Protein AF-A0A257JCZ3-F1 (afdb_monomer_lite)

pLDDT: mean 74.07, std 18.77, range [33.03, 97.31]

Structure (mmCIF, N/CA/C/O backbone):
data_AF-A0A257JCZ3-F1
#
_entry.id   AF-A0A257JCZ3-F1
#
loop_
_atom_site.group_PDB
_atom_site.id
_atom_site.type_symbol
_atom_site.label_atom_id
_atom_site.label_alt_id
_atom_site.label_comp_id
_atom_site.label_asym_id
_atom_site.label_entity_id
_atom_site.label_seq_id
_atom_site.pdbx_PDB_ins_code
_atom_site.Cartn_x
_atom_site.Cartn_y
_atom_site.Cartn_z
_atom_site.occupancy
_atom_site.B_iso_or_equiv
_atom_site.auth_seq_id
_atom_site.auth_comp_id
_atom_site.auth_asym_id
_atom_site.auth_atom_id
_atom_site.pdbx_PDB_model_num
ATOM 1 N N . MET A 1 1 ? 25.140 8.269 -25.158 1.00 56.50 1 MET A N 1
ATOM 2 C CA . MET A 1 1 ? 25.001 8.873 -23.814 1.00 56.50 1 MET A CA 1
ATOM 3 C C . MET A 1 1 ? 24.153 7.947 -22.960 1.00 56.50 1 MET A C 1
ATOM 5 O O . MET A 1 1 ? 23.126 7.499 -23.453 1.00 56.50 1 MET A O 1
ATOM 9 N N . ALA A 1 2 ? 24.578 7.633 -21.734 1.00 73.81 2 ALA A N 1
ATOM 10 C CA . ALA A 1 2 ? 23.738 6.905 -20.783 1.00 73.81 2 ALA A CA 1
ATOM 11 C C . ALA A 1 2 ? 22.673 7.859 -20.219 1.00 73.81 2 ALA A C 1
ATOM 13 O O . ALA A 1 2 ? 22.991 8.997 -19.874 1.00 73.81 2 ALA A O 1
ATOM 14 N N . LYS A 1 3 ? 21.415 7.417 -20.165 1.00 78.94 3 LYS A N 1
ATOM 15 C CA . LYS A 1 3 ? 20.322 8.189 -19.566 1.00 78.94 3 LYS A CA 1
ATOM 16 C C . LYS A 1 3 ? 20.446 8.099 -18.043 1.00 78.94 3 LYS A C 1
ATOM 18 O O . LYS A 1 3 ? 20.534 6.994 -17.514 1.00 78.94 3 LYS A O 1
ATOM 23 N N . LYS A 1 4 ? 20.493 9.243 -17.360 1.00 86.00 4 LYS A N 1
ATOM 24 C CA . LYS A 1 4 ? 20.493 9.317 -15.894 1.00 86.00 4 LYS A CA 1
ATOM 25 C C . LYS A 1 4 ? 19.048 9.429 -15.405 1.00 86.00 4 LYS A C 1
ATOM 27 O O . LYS A 1 4 ? 18.262 10.146 -16.019 1.00 86.00 4 LYS A O 1
ATOM 32 N N . PHE A 1 5 ? 18.728 8.710 -14.336 1.00 85.75 5 PHE A N 1
ATOM 33 C CA . PHE A 1 5 ? 17.452 8.787 -13.629 1.00 85.75 5 PHE A CA 1
ATOM 34 C C . PHE A 1 5 ? 17.731 9.229 -12.197 1.00 85.75 5 PHE A C 1
ATOM 36 O O . PHE A 1 5 ? 18.701 8.760 -11.600 1.00 85.75 5 PHE A O 1
ATOM 43 N N . GLU A 1 6 ? 16.902 10.118 -11.666 1.00 84.25 6 GLU A N 1
ATOM 44 C CA . GLU A 1 6 ? 17.017 10.625 -10.295 1.00 84.25 6 GLU A CA 1
ATOM 45 C C . GLU A 1 6 ? 16.050 9.901 -9.344 1.00 84.25 6 GLU A C 1
ATOM 47 O O . GLU A 1 6 ? 16.267 9.887 -8.135 1.00 84.25 6 GLU A O 1
ATOM 52 N N . THR A 1 7 ? 14.998 9.251 -9.867 1.00 80.06 7 THR A N 1
ATOM 53 C CA . THR A 1 7 ? 13.999 8.548 -9.042 1.00 80.06 7 THR A CA 1
ATOM 54 C C . THR A 1 7 ? 13.627 7.165 -9.585 1.00 80.06 7 THR A C 1
ATOM 56 O O . THR A 1 7 ? 13.674 6.905 -10.789 1.00 80.06 7 THR A O 1
ATOM 59 N N . ALA A 1 8 ? 13.180 6.266 -8.697 1.00 76.19 8 ALA A N 1
ATOM 60 C CA . ALA A 1 8 ? 12.642 4.956 -9.088 1.00 76.19 8 ALA A CA 1
ATOM 61 C C . ALA A 1 8 ? 11.416 5.081 -10.015 1.00 76.19 8 ALA A C 1
ATOM 63 O O . ALA A 1 8 ? 11.205 4.260 -10.905 1.00 76.19 8 ALA A O 1
ATOM 64 N N . VAL A 1 9 ? 10.639 6.151 -9.849 1.00 76.38 9 VAL A N 1
ATOM 65 C CA . VAL A 1 9 ? 9.467 6.474 -10.669 1.00 76.38 9 VAL A CA 1
ATOM 66 C C . VAL A 1 9 ? 9.845 6.744 -12.122 1.00 76.38 9 VAL A C 1
ATOM 68 O O . VAL A 1 9 ? 9.183 6.254 -13.039 1.00 76.38 9 VAL A O 1
ATOM 71 N N . GLU A 1 10 ? 10.926 7.487 -12.351 1.00 82.06 10 GLU A N 1
ATOM 72 C CA . GLU A 1 10 ? 11.426 7.743 -13.702 1.00 82.06 10 GLU A CA 1
ATOM 73 C C . GLU A 1 10 ? 11.902 6.453 -14.377 1.00 82.06 10 GLU A C 1
ATOM 75 O O . GLU A 1 10 ? 11.646 6.252 -15.566 1.00 82.06 10 GLU A O 1
ATOM 80 N N . VAL A 1 11 ? 12.536 5.553 -13.615 1.00 83.81 11 VAL A N 1
ATOM 81 C CA . VAL A 1 11 ? 12.960 4.235 -14.110 1.00 83.81 11 VAL A CA 1
ATOM 82 C C . VAL A 1 11 ? 11.752 3.399 -14.522 1.00 83.81 11 VAL A C 1
ATOM 84 O O . VAL A 1 11 ? 11.747 2.839 -15.614 1.00 83.81 11 VAL A O 1
ATOM 87 N N . ILE A 1 12 ? 10.712 3.344 -13.690 1.00 80.56 12 ILE A N 1
ATOM 88 C CA . ILE A 1 12 ? 9.471 2.603 -13.964 1.00 80.56 12 ILE A CA 1
ATOM 89 C C . ILE A 1 12 ? 8.746 3.178 -15.186 1.00 80.56 12 ILE A C 1
ATOM 91 O O . ILE A 1 12 ? 8.344 2.427 -16.077 1.00 80.56 12 ILE A O 1
ATOM 95 N N . SER A 1 13 ? 8.630 4.506 -15.264 1.00 79.31 13 SER A N 1
ATOM 96 C CA . SER A 1 13 ? 7.994 5.201 -16.391 1.00 79.31 13 SER A CA 1
ATOM 97 C C . SER A 1 13 ? 8.739 4.940 -17.698 1.00 79.31 13 SER A C 1
ATOM 99 O O . SER A 1 13 ? 8.127 4.651 -18.726 1.00 79.31 13 SER A O 1
ATOM 101 N N . PHE A 1 14 ? 10.072 4.979 -17.657 1.00 83.81 14 PHE A N 1
ATOM 102 C CA . PHE A 1 14 ? 10.902 4.651 -18.807 1.00 83.81 14 PHE A CA 1
ATOM 103 C C . PHE A 1 14 ? 10.796 3.176 -19.193 1.00 83.81 14 PHE A C 1
ATOM 105 O O . PHE A 1 14 ? 10.577 2.877 -20.362 1.00 83.81 14 PHE A O 1
ATOM 112 N N . ALA A 1 15 ? 10.908 2.257 -18.229 1.00 84.06 15 ALA A N 1
ATOM 113 C CA . ALA A 1 15 ? 10.790 0.820 -18.466 1.00 84.06 15 ALA A CA 1
ATOM 114 C C . ALA A 1 15 ? 9.465 0.484 -19.154 1.00 84.06 15 ALA A C 1
ATOM 116 O O . ALA A 1 15 ? 9.433 -0.322 -20.079 1.00 84.06 15 ALA A O 1
ATOM 117 N N . ARG A 1 16 ? 8.384 1.162 -18.758 1.00 80.38 16 ARG A N 1
ATOM 118 C CA . ARG A 1 16 ? 7.087 1.071 -19.423 1.00 80.38 16 ARG A CA 1
ATOM 119 C C . ARG A 1 16 ? 7.103 1.628 -20.843 1.00 80.38 16 ARG A C 1
ATOM 121 O O . ARG A 1 16 ? 6.600 0.955 -21.734 1.00 80.38 16 ARG A O 1
ATOM 128 N N . SER A 1 17 ? 7.673 2.815 -21.072 1.00 81.81 17 SER A N 1
ATOM 129 C CA . SER A 1 17 ? 7.670 3.438 -22.407 1.00 81.81 17 SER A CA 1
ATOM 130 C C . SER A 1 17 ? 8.418 2.620 -23.460 1.00 81.81 17 SER A C 1
ATOM 132 O O . SER A 1 17 ? 8.223 2.839 -24.650 1.00 81.81 17 SER A O 1
ATOM 134 N N . ILE A 1 18 ? 9.305 1.725 -23.024 1.00 85.25 18 ILE A N 1
ATOM 135 C CA . ILE A 1 18 ? 10.059 0.821 -23.899 1.00 85.25 18 ILE A CA 1
ATOM 136 C C . ILE A 1 18 ? 9.638 -0.649 -23.753 1.00 85.25 18 ILE A C 1
ATOM 138 O O . ILE A 1 18 ? 10.352 -1.525 -24.233 1.00 85.25 18 ILE A O 1
ATOM 142 N N . GLU A 1 19 ? 8.540 -0.927 -23.041 1.00 81.94 19 GLU A N 1
ATOM 143 C CA . GLU A 1 19 ? 8.021 -2.283 -22.797 1.00 81.94 19 GLU A CA 1
ATOM 144 C C . GLU A 1 19 ? 9.061 -3.258 -22.199 1.00 81.94 19 GLU A C 1
ATOM 146 O O . GLU A 1 19 ? 9.021 -4.473 -22.392 1.00 81.94 19 GLU A O 1
ATOM 151 N N . ALA A 1 20 ? 10.006 -2.739 -21.410 1.00 83.88 20 ALA A N 1
ATOM 152 C CA . ALA A 1 20 ? 11.034 -3.523 -20.737 1.00 83.88 20 ALA A CA 1
ATOM 153 C C . ALA A 1 20 ? 10.462 -4.207 -19.488 1.00 83.88 20 ALA A C 1
ATOM 155 O O . ALA A 1 20 ? 10.711 -3.791 -18.355 1.00 83.88 20 ALA A O 1
ATOM 156 N N . HIS A 1 21 ? 9.701 -5.283 -19.694 1.00 80.06 21 HIS A N 1
ATOM 157 C CA . HIS A 1 21 ? 8.977 -5.989 -18.634 1.00 80.06 21 HIS A CA 1
ATOM 158 C C . HIS A 1 21 ? 9.858 -6.411 -17.449 1.00 80.06 21 HIS A C 1
ATOM 160 O O . HIS A 1 21 ? 9.475 -6.188 -16.306 1.00 80.06 21 HIS A O 1
ATOM 166 N N . GLY A 1 22 ? 11.059 -6.946 -17.700 1.00 82.81 22 GLY A N 1
ATOM 167 C CA . GLY A 1 22 ? 11.969 -7.352 -16.622 1.00 82.81 22 GLY A CA 1
ATOM 168 C C . GLY A 1 22 ? 12.462 -6.175 -15.772 1.00 82.81 22 GLY A C 1
ATOM 169 O O . GLY A 1 22 ? 12.548 -6.285 -14.553 1.00 82.81 22 GLY A O 1
ATOM 170 N N . LEU A 1 23 ? 12.724 -5.021 -16.394 1.00 83.19 23 LEU A N 1
ATOM 171 C CA . LEU A 1 23 ? 13.095 -3.805 -15.665 1.00 83.19 23 LEU A CA 1
ATOM 172 C C . LEU A 1 23 ? 11.901 -3.247 -14.881 1.00 83.19 23 LEU A C 1
ATOM 174 O O . LEU A 1 23 ? 12.069 -2.805 -13.749 1.00 83.19 23 LEU A O 1
ATOM 178 N N . LEU A 1 24 ? 10.701 -3.304 -15.463 1.00 79.12 24 LEU A N 1
ATOM 179 C CA . LEU A 1 24 ? 9.466 -2.859 -14.822 1.00 79.12 24 LEU A CA 1
ATOM 180 C C . LEU A 1 24 ? 9.138 -3.685 -13.568 1.00 79.12 24 LEU A C 1
ATOM 182 O O . LEU A 1 24 ? 8.745 -3.116 -12.552 1.00 79.12 24 LEU A O 1
ATOM 186 N N . GLU A 1 25 ? 9.310 -5.007 -13.628 1.00 78.31 25 GLU A N 1
ATOM 187 C CA . GLU A 1 25 ? 9.100 -5.906 -12.487 1.00 78.31 25 GLU A CA 1
ATOM 188 C C . GLU A 1 25 ? 10.108 -5.627 -11.368 1.00 78.31 25 GLU A C 1
ATOM 190 O O . GLU A 1 25 ? 9.710 -5.419 -10.223 1.00 78.31 25 GLU A O 1
ATOM 195 N N . GLN A 1 26 ? 11.400 -5.523 -11.692 1.00 84.25 26 GLN A N 1
ATOM 196 C CA . GLN A 1 26 ? 12.429 -5.282 -10.677 1.00 84.25 26 GLN A CA 1
ATOM 197 C C . GLN A 1 26 ? 12.326 -3.891 -10.046 1.00 84.25 26 GLN A C 1
ATOM 199 O O . GLN A 1 26 ? 12.403 -3.758 -8.825 1.00 84.25 26 GLN A O 1
ATOM 204 N N . ALA A 1 27 ? 12.110 -2.850 -10.854 1.00 82.62 27 ALA A N 1
ATOM 205 C CA . ALA A 1 27 ? 11.945 -1.493 -10.344 1.00 82.62 27 ALA A CA 1
ATOM 206 C C . ALA A 1 27 ? 10.652 -1.350 -9.523 1.00 82.62 27 ALA A C 1
ATOM 208 O O . ALA A 1 27 ? 10.660 -0.707 -8.473 1.00 82.62 27 ALA A O 1
ATOM 209 N N . GLY A 1 28 ? 9.562 -2.000 -9.951 1.00 79.06 28 GLY A N 1
ATOM 210 C CA . GLY A 1 28 ? 8.315 -2.066 -9.192 1.00 79.06 28 GLY A CA 1
ATOM 211 C C . GLY A 1 28 ? 8.497 -2.748 -7.837 1.00 79.06 28 GLY A C 1
ATOM 212 O O . GLY A 1 28 ? 8.086 -2.199 -6.820 1.00 79.06 28 GLY A O 1
ATOM 213 N N . GLN A 1 29 ? 9.175 -3.898 -7.792 1.00 81.12 29 GLN A N 1
ATOM 214 C CA . GLN A 1 29 ? 9.441 -4.588 -6.529 1.00 81.12 29 GLN A CA 1
ATOM 215 C C . GLN A 1 29 ? 10.361 -3.793 -5.606 1.00 81.12 29 GLN A C 1
ATOM 217 O O . GLN A 1 29 ? 10.104 -3.745 -4.404 1.00 81.12 29 GLN A O 1
ATOM 222 N N . ALA A 1 30 ? 11.397 -3.143 -6.138 1.00 84.88 30 ALA A N 1
ATOM 223 C CA . ALA A 1 30 ? 12.255 -2.272 -5.340 1.00 84.88 30 ALA A CA 1
ATOM 224 C C . ALA A 1 30 ? 11.442 -1.148 -4.674 1.00 84.88 30 ALA A C 1
ATOM 226 O O . ALA A 1 30 ? 11.604 -0.903 -3.479 1.00 84.88 30 ALA A O 1
ATOM 227 N N . LEU A 1 31 ? 10.517 -0.526 -5.415 1.00 82.69 31 LEU A N 1
ATOM 228 C CA . LEU A 1 31 ? 9.636 0.505 -4.869 1.00 82.69 31 LEU A CA 1
ATOM 229 C C . LEU A 1 31 ? 8.656 -0.053 -3.827 1.00 82.69 31 LEU A C 1
ATOM 231 O O . LEU A 1 31 ? 8.490 0.560 -2.775 1.00 82.69 31 LEU A O 1
ATOM 235 N N . ASN A 1 32 ? 8.056 -1.222 -4.077 1.00 81.44 32 ASN A N 1
ATOM 236 C CA . ASN A 1 32 ? 7.142 -1.863 -3.126 1.00 81.44 32 ASN A CA 1
ATOM 237 C C . ASN A 1 32 ? 7.820 -2.109 -1.775 1.00 81.44 32 ASN A C 1
ATOM 239 O O . ASN A 1 32 ? 7.257 -1.786 -0.733 1.00 81.44 32 ASN A O 1
ATOM 243 N N . HIS A 1 33 ? 9.042 -2.647 -1.791 1.00 86.50 33 HIS A N 1
ATOM 244 C CA . HIS A 1 33 ? 9.793 -2.924 -0.568 1.00 86.50 33 HIS A CA 1
ATOM 245 C C . HIS A 1 33 ? 10.248 -1.641 0.125 1.00 86.50 33 HIS A C 1
ATOM 247 O O . HIS A 1 33 ? 10.157 -1.557 1.347 1.00 86.50 33 HIS A O 1
ATOM 253 N N . ALA A 1 34 ? 10.702 -0.637 -0.631 1.00 84.81 34 ALA A N 1
ATOM 254 C CA . ALA A 1 34 ? 11.047 0.659 -0.056 1.00 84.81 34 ALA A CA 1
ATOM 255 C C . ALA A 1 34 ? 9.850 1.243 0.710 1.00 84.81 34 ALA A C 1
ATOM 257 O O . ALA A 1 34 ? 9.986 1.591 1.878 1.00 84.81 34 ALA A O 1
ATOM 258 N N . PHE A 1 35 ? 8.662 1.249 0.098 1.00 82.31 35 PHE A N 1
ATOM 259 C CA . PHE A 1 35 ? 7.442 1.712 0.752 1.00 82.31 35 PHE A CA 1
ATOM 260 C C . PHE A 1 35 ? 7.043 0.837 1.949 1.00 82.31 35 PHE A C 1
ATOM 262 O O . PHE A 1 35 ? 6.756 1.366 3.020 1.00 82.31 35 PHE A O 1
ATOM 269 N N . PHE A 1 36 ? 7.089 -0.490 1.817 1.00 83.62 36 PHE A N 1
ATOM 270 C CA . PHE A 1 36 ? 6.771 -1.423 2.903 1.00 83.62 36 PHE A CA 1
ATOM 271 C C . PHE A 1 36 ? 7.562 -1.129 4.182 1.00 83.62 36 PHE A C 1
ATOM 273 O O . PHE A 1 36 ? 6.996 -1.123 5.278 1.00 83.62 36 PHE A O 1
ATOM 280 N N . TRP A 1 37 ? 8.856 -0.831 4.053 1.00 83.69 37 TRP A N 1
ATOM 281 C CA . TRP A 1 37 ? 9.679 -0.488 5.208 1.00 83.69 37 TRP A CA 1
ATOM 282 C C . TRP A 1 37 ? 9.319 0.873 5.808 1.00 83.69 37 TRP A C 1
ATOM 284 O O . TRP A 1 37 ? 9.350 1.002 7.028 1.00 83.69 37 TRP A O 1
ATOM 294 N N . THR A 1 38 ? 8.876 1.849 5.005 1.00 82.38 38 THR A N 1
ATOM 295 C CA . THR A 1 38 ? 8.361 3.129 5.537 1.00 82.38 38 THR A CA 1
ATOM 296 C C . THR A 1 38 ? 7.054 2.983 6.317 1.00 82.38 38 THR A C 1
ATOM 298 O O . THR A 1 38 ? 6.754 3.817 7.168 1.00 82.38 38 THR A O 1
ATOM 301 N N . CYS A 1 39 ? 6.280 1.919 6.073 1.00 81.75 39 CYS A N 1
ATOM 302 C CA . CYS A 1 39 ? 5.059 1.637 6.830 1.00 81.75 39 CYS A CA 1
ATOM 303 C C . CYS A 1 39 ? 5.328 1.106 8.248 1.00 81.75 39 CYS A C 1
ATOM 305 O O . CYS A 1 39 ? 4.389 0.996 9.034 1.00 81.75 39 CYS A O 1
ATOM 307 N N . HIS A 1 40 ? 6.574 0.760 8.584 1.00 77.81 40 HIS A N 1
ATOM 308 C CA . HIS A 1 40 ? 6.940 0.226 9.892 1.00 77.81 40 HIS A CA 1
ATOM 3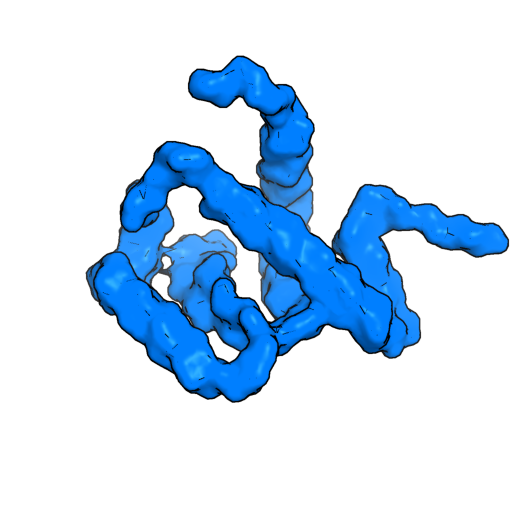09 C C . HIS A 1 40 ? 7.634 1.296 10.739 1.00 77.81 40 HIS A C 1
ATOM 311 O O . HIS A 1 40 ? 8.523 2.002 10.273 1.00 77.81 40 HIS A O 1
ATOM 317 N N . GLN A 1 41 ? 7.259 1.385 12.015 1.00 74.00 41 GLN A N 1
ATOM 318 C CA . GLN A 1 41 ? 7.921 2.229 13.013 1.00 74.00 41 GLN A CA 1
ATOM 319 C C . GLN A 1 41 ? 8.172 1.402 14.279 1.00 74.00 41 GLN A C 1
ATOM 321 O O . GLN A 1 41 ? 7.354 0.551 14.631 1.00 74.00 41 GLN A O 1
ATOM 326 N N . ALA A 1 42 ? 9.297 1.639 14.964 1.00 68.00 42 ALA A N 1
ATOM 327 C CA . ALA A 1 42 ? 9.749 0.821 16.099 1.00 68.00 42 ALA A CA 1
ATOM 328 C C . ALA A 1 42 ? 8.754 0.793 17.279 1.00 68.00 42 ALA A C 1
ATOM 330 O O . ALA A 1 42 ? 8.655 -0.214 17.976 1.00 68.00 42 ALA A O 1
ATOM 331 N N . ALA A 1 43 ? 7.989 1.873 17.460 1.00 65.94 43 ALA A N 1
ATOM 332 C CA . ALA A 1 43 ? 6.900 2.004 18.429 1.00 65.94 43 ALA A CA 1
ATOM 333 C C . ALA A 1 43 ? 5.572 2.333 17.718 1.00 65.94 43 ALA A C 1
ATOM 335 O O . ALA A 1 43 ? 4.864 3.264 18.091 1.00 65.94 43 ALA A O 1
ATOM 336 N N . GLY A 1 44 ? 5.283 1.617 16.627 1.00 62.22 44 GLY A N 1
ATOM 337 C CA . GLY A 1 44 ? 4.113 1.870 15.789 1.00 62.22 44 GLY A CA 1
ATOM 338 C C . GLY A 1 44 ? 2.775 1.729 16.523 1.00 62.22 44 GLY A C 1
ATOM 339 O O . GLY A 1 44 ? 2.647 1.018 17.522 1.00 62.22 44 GLY A O 1
ATOM 340 N N . LEU A 1 45 ? 1.752 2.395 15.987 1.00 64.75 45 LEU A N 1
ATOM 341 C CA . LEU A 1 45 ? 0.377 2.242 16.452 1.00 64.75 45 LEU A CA 1
ATOM 342 C C . LEU A 1 45 ? -0.120 0.816 16.180 1.00 64.75 45 LEU A C 1
ATOM 344 O O . LEU A 1 45 ? 0.112 0.250 15.113 1.00 64.75 45 LEU A O 1
ATOM 348 N N . THR A 1 46 ? -0.851 0.243 17.136 1.00 75.44 46 THR A N 1
ATOM 349 C CA . THR A 1 46 ? -1.498 -1.072 16.962 1.00 75.44 46 THR A CA 1
ATOM 350 C C . THR A 1 46 ? -2.835 -0.976 16.226 1.00 75.44 46 THR A C 1
ATOM 352 O O . THR A 1 46 ? -3.356 -1.994 15.767 1.00 75.44 46 THR A O 1
ATOM 355 N N . ARG A 1 47 ? -3.394 0.236 16.111 1.00 84.81 47 ARG A N 1
ATOM 356 C CA . ARG A 1 47 ? -4.650 0.544 15.420 1.00 84.81 47 ARG A CA 1
ATOM 357 C C . ARG A 1 47 ? -4.563 1.894 14.700 1.00 84.81 47 ARG A C 1
ATOM 359 O O . ARG A 1 47 ? -3.826 2.764 15.157 1.00 84.81 47 ARG A O 1
ATOM 366 N N . PRO A 1 48 ? -5.293 2.072 13.586 1.00 88.06 48 PRO A N 1
ATOM 367 C CA . PRO A 1 48 ? -5.442 3.376 12.954 1.00 88.06 48 PRO A CA 1
ATOM 368 C C . PRO A 1 48 ? -6.190 4.328 13.892 1.00 88.06 48 PRO A C 1
ATOM 370 O O . PRO A 1 48 ? -7.018 3.890 14.685 1.00 88.06 48 PRO A O 1
ATOM 373 N N . GLU A 1 49 ? -5.933 5.623 13.750 1.00 88.38 49 GLU A N 1
ATOM 374 C CA . GLU A 1 49 ? -6.612 6.682 14.499 1.00 88.38 49 GLU A CA 1
ATOM 375 C C . GLU A 1 49 ? -7.153 7.746 13.531 1.00 88.38 49 GLU A C 1
AT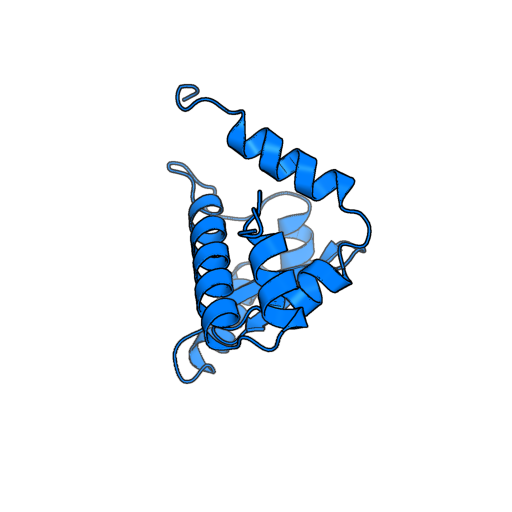OM 377 O O . GLU A 1 49 ? -6.721 7.857 12.376 1.00 88.38 49 GLU A O 1
ATOM 382 N N . GLY A 1 50 ? -8.108 8.552 13.999 1.00 91.94 50 GLY A N 1
ATOM 383 C CA . GLY A 1 50 ? -8.596 9.727 13.278 1.00 91.94 50 GLY A CA 1
ATOM 384 C C . GLY A 1 50 ? -9.314 9.391 11.968 1.00 91.94 50 GLY A C 1
ATOM 385 O O . GLY A 1 50 ? -10.162 8.501 11.910 1.00 91.94 50 GLY A O 1
ATOM 386 N N . SER A 1 51 ? -9.003 10.130 10.900 1.00 91.69 51 SER A N 1
ATOM 387 C CA . SER A 1 51 ? -9.689 9.987 9.607 1.00 91.69 51 SER A CA 1
ATOM 388 C C . SER A 1 51 ? -9.528 8.597 8.990 1.00 91.69 51 SER A C 1
ATOM 390 O O . SER A 1 51 ? -10.457 8.111 8.347 1.00 91.69 51 SER A O 1
ATOM 392 N N . LEU A 1 52 ? -8.390 7.934 9.218 1.00 89.19 52 LEU A N 1
ATOM 393 C CA . LEU A 1 52 ? -8.149 6.585 8.712 1.00 89.19 52 LEU A CA 1
ATOM 394 C C . LEU A 1 52 ? -9.025 5.550 9.425 1.00 89.19 52 LEU A C 1
ATOM 396 O O . LEU A 1 52 ? -9.590 4.680 8.768 1.00 89.19 52 LEU A O 1
ATOM 400 N N . GLU A 1 53 ? -9.174 5.660 10.747 1.00 93.88 53 GLU A N 1
ATOM 401 C CA . GLU A 1 53 ? -10.072 4.792 11.515 1.00 93.88 53 GLU A CA 1
ATOM 402 C C . GLU A 1 53 ? -11.523 4.959 11.051 1.00 93.88 53 GLU A C 1
ATOM 404 O O . GLU A 1 53 ? -12.208 3.971 10.795 1.00 93.88 53 GLU A O 1
ATOM 409 N N . ILE A 1 54 ? -11.973 6.206 10.874 1.00 95.19 54 ILE A N 1
ATOM 410 C CA . ILE A 1 54 ? -13.325 6.512 10.388 1.00 95.19 54 ILE A CA 1
ATOM 411 C C . ILE A 1 54 ? -13.555 5.897 9.004 1.00 95.19 54 ILE A C 1
ATOM 413 O O . ILE A 1 54 ? -14.586 5.263 8.783 1.00 95.19 54 ILE A O 1
ATOM 417 N N . ALA A 1 55 ? -12.599 6.046 8.084 1.00 94.12 55 ALA A N 1
ATOM 418 C CA . ALA A 1 55 ? -12.711 5.490 6.740 1.00 94.12 55 ALA A CA 1
ATOM 419 C C . ALA A 1 55 ? -12.730 3.951 6.753 1.00 94.12 55 ALA A C 1
ATOM 421 O O . ALA A 1 55 ? -13.557 3.335 6.077 1.00 94.12 55 ALA A O 1
ATOM 422 N N . ILE A 1 56 ? -11.865 3.326 7.559 1.00 95.25 56 ILE A N 1
ATOM 423 C CA . ILE A 1 56 ? -11.821 1.869 7.730 1.00 95.25 56 ILE A CA 1
ATOM 424 C C . ILE A 1 56 ? -13.138 1.351 8.304 1.00 95.25 56 ILE A C 1
ATOM 426 O O . ILE A 1 56 ? -13.739 0.452 7.720 1.00 95.25 56 ILE A O 1
ATOM 430 N N . ASN A 1 57 ? -13.623 1.939 9.395 1.00 96.19 57 ASN A N 1
ATOM 431 C CA . ASN A 1 57 ? -14.872 1.519 10.023 1.00 96.19 57 ASN A CA 1
ATOM 432 C C . ASN A 1 57 ? -16.065 1.768 9.083 1.00 96.19 57 ASN A C 1
ATOM 434 O O . ASN A 1 57 ? -16.948 0.924 8.961 1.00 96.19 57 ASN A O 1
ATOM 438 N N . GLY A 1 58 ? -16.064 2.877 8.338 1.00 96.44 58 GLY A N 1
ATOM 439 C CA . GLY A 1 58 ? -17.097 3.177 7.345 1.00 96.44 58 GLY A CA 1
ATOM 440 C C . GLY A 1 58 ? -17.161 2.161 6.199 1.00 96.44 58 GLY A C 1
ATOM 441 O O . GLY A 1 58 ? -18.249 1.828 5.734 1.00 96.44 58 GLY A O 1
ATOM 442 N N . LYS A 1 59 ? -16.012 1.638 5.752 1.00 96.31 59 LYS A N 1
ATOM 443 C CA . LYS A 1 59 ? -15.934 0.674 4.643 1.00 96.31 59 LYS A CA 1
ATOM 444 C C . LYS A 1 59 ? -16.105 -0.779 5.084 1.00 96.31 59 LYS A C 1
ATOM 446 O O . LYS A 1 59 ? -16.751 -1.557 4.384 1.00 96.31 59 LYS A O 1
ATOM 451 N N . PHE A 1 60 ? -15.479 -1.149 6.195 1.00 96.50 60 PHE A N 1
ATOM 452 C CA . PHE A 1 60 ? -15.301 -2.537 6.628 1.00 96.50 60 PHE A CA 1
ATOM 453 C C . PHE A 1 60 ? -16.066 -2.871 7.918 1.00 96.50 60 PHE A C 1
ATOM 455 O O . PHE A 1 60 ? -15.960 -3.987 8.421 1.00 96.50 60 PHE A O 1
ATOM 462 N N . GLY A 1 61 ? -16.852 -1.928 8.446 1.00 97.19 61 GLY A N 1
ATOM 463 C CA . GLY A 1 61 ? -17.594 -2.050 9.702 1.00 97.19 61 GLY A CA 1
ATOM 464 C C . GLY A 1 61 ? -16.737 -1.675 10.907 1.00 97.19 61 GLY A 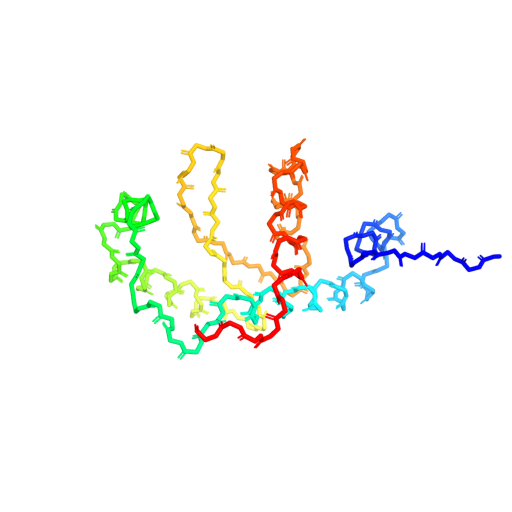C 1
ATOM 465 O O . GLY A 1 61 ? -17.081 -0.764 11.657 1.00 97.19 61 GLY A O 1
ATOM 466 N N . ASP A 1 62 ? -15.596 -2.340 11.062 1.00 96.25 62 ASP A N 1
ATOM 467 C CA . ASP A 1 62 ? -14.588 -2.024 12.069 1.00 96.25 62 ASP A CA 1
ATOM 468 C C . ASP A 1 62 ? -13.179 -2.481 11.629 1.00 96.25 62 ASP A C 1
ATOM 470 O O . ASP A 1 62 ? -12.974 -3.03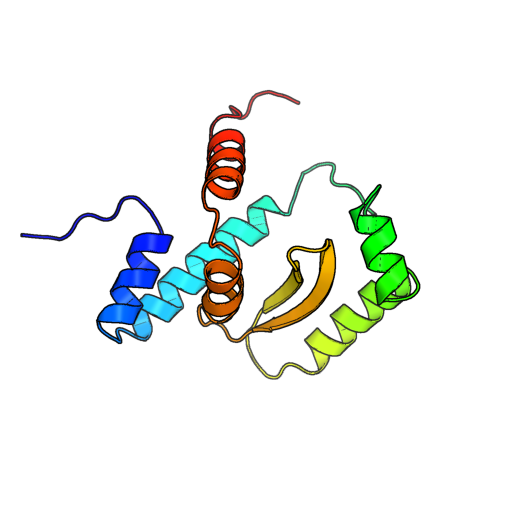8 10.544 1.00 96.25 62 ASP A O 1
ATOM 474 N N . PHE A 1 63 ? -12.179 -2.262 12.486 1.00 94.31 63 PHE A N 1
ATOM 475 C CA . PHE A 1 63 ? -10.808 -2.715 12.237 1.00 94.31 63 PHE A CA 1
ATOM 476 C C . PHE A 1 63 ? -10.663 -4.248 12.147 1.00 94.31 63 PHE A C 1
ATOM 478 O O . PHE A 1 63 ? -9.771 -4.743 11.452 1.00 94.31 63 PHE A O 1
ATOM 485 N N . ALA A 1 64 ? -11.520 -5.017 12.829 1.00 95.88 64 ALA A N 1
ATOM 486 C CA . ALA A 1 64 ? -11.492 -6.475 12.745 1.00 95.88 64 ALA A CA 1
ATOM 487 C C . ALA A 1 64 ? -12.014 -6.940 11.378 1.00 95.88 64 ALA A C 1
ATOM 489 O O . ALA A 1 64 ? -11.344 -7.723 10.712 1.00 95.88 64 ALA A O 1
ATOM 490 N N . GLY A 1 65 ? -13.119 -6.364 10.903 1.00 97.31 65 GLY A N 1
ATOM 491 C CA . GLY A 1 65 ? -13.666 -6.578 9.567 1.00 97.31 65 GLY A CA 1
ATOM 492 C C . GLY A 1 65 ? -12.680 -6.199 8.463 1.00 97.31 65 GLY A C 1
ATOM 493 O O . GLY A 1 65 ? -12.544 -6.928 7.481 1.00 97.31 65 GLY A O 1
ATOM 494 N N . PHE A 1 66 ? -11.915 -5.118 8.647 1.00 95.75 66 PHE A N 1
ATOM 495 C CA . PHE A 1 66 ? -10.800 -4.786 7.755 1.00 95.75 66 PHE A CA 1
ATOM 496 C C . PHE A 1 66 ? -9.722 -5.875 7.749 1.00 95.75 66 PHE A C 1
ATOM 498 O O . PHE A 1 66 ? -9.289 -6.310 6.681 1.00 95.75 66 PHE A O 1
ATOM 505 N N . THR A 1 67 ? -9.302 -6.333 8.929 1.00 94.25 67 THR A N 1
ATOM 506 C CA . THR A 1 67 ? -8.266 -7.364 9.062 1.00 94.25 67 THR A CA 1
ATOM 507 C C . THR A 1 67 ? -8.716 -8.680 8.420 1.00 94.25 67 THR A C 1
ATOM 509 O O . THR A 1 67 ? -7.960 -9.286 7.659 1.00 94.25 67 THR A O 1
ATOM 512 N N . ASP A 1 68 ? -9.964 -9.089 8.647 1.00 96.88 68 ASP A N 1
ATOM 513 C CA . ASP A 1 68 ? -10.555 -10.285 8.048 1.00 96.88 68 ASP A CA 1
ATOM 514 C C . ASP A 1 68 ? -10.637 -10.175 6.523 1.00 96.88 68 ASP A C 1
ATOM 516 O O . ASP A 1 68 ? -10.258 -11.112 5.814 1.00 96.88 68 ASP A O 1
ATOM 520 N N . ALA A 1 69 ? -11.059 -9.018 6.001 1.00 95.12 69 ALA A N 1
ATOM 521 C CA . ALA A 1 69 ? -11.097 -8.757 4.566 1.00 95.12 69 ALA A CA 1
ATOM 522 C C . ALA A 1 69 ? -9.692 -8.798 3.938 1.00 95.12 69 ALA A C 1
ATOM 524 O O . ALA A 1 69 ? -9.505 -9.428 2.894 1.00 95.12 69 ALA A O 1
ATOM 525 N N . ALA A 1 70 ? -8.691 -8.193 4.585 1.00 91.44 70 ALA A N 1
ATOM 526 C CA . ALA A 1 70 ? -7.303 -8.206 4.124 1.00 91.44 70 ALA A CA 1
ATOM 527 C C . ALA A 1 70 ? -6.720 -9.628 4.114 1.00 91.44 70 ALA A C 1
ATOM 529 O O . ALA A 1 70 ? -6.122 -10.050 3.123 1.00 91.44 70 ALA A O 1
ATOM 530 N N . ILE A 1 71 ? -6.948 -10.407 5.175 1.00 92.75 71 ILE A N 1
ATOM 531 C CA . ILE A 1 71 ? -6.507 -11.806 5.259 1.00 92.75 71 ILE A CA 1
ATOM 532 C C . ILE A 1 71 ? -7.208 -12.663 4.202 1.00 92.75 71 ILE A C 1
ATOM 534 O O . ILE A 1 71 ? -6.559 -13.487 3.555 1.00 92.75 71 ILE A O 1
ATOM 538 N N . ALA A 1 72 ? -8.518 -12.491 4.007 1.00 92.81 72 ALA A N 1
ATOM 539 C CA . ALA A 1 72 ? -9.272 -13.220 2.993 1.00 92.81 72 ALA A CA 1
ATOM 540 C C . ALA A 1 72 ? -8.748 -12.921 1.582 1.00 92.81 72 ALA A C 1
ATOM 542 O O . ALA A 1 72 ? -8.515 -13.849 0.804 1.00 92.81 72 ALA A O 1
ATOM 543 N N . LEU A 1 73 ? -8.482 -11.646 1.277 1.00 88.38 73 LEU A N 1
ATOM 544 C CA . LEU A 1 73 ? -7.920 -11.225 -0.004 1.00 88.38 73 LEU A CA 1
ATOM 545 C C . LEU A 1 73 ? -6.514 -11.800 -0.228 1.00 88.38 73 LEU A C 1
ATOM 547 O O . LEU A 1 73 ? -6.200 -12.266 -1.323 1.00 88.38 73 LEU A O 1
ATOM 551 N N . GLY A 1 74 ? -5.691 -11.837 0.822 1.00 85.88 74 GLY A N 1
ATOM 552 C CA . GLY A 1 74 ? -4.365 -12.451 0.780 1.00 85.88 74 GLY A CA 1
ATOM 553 C C . GLY A 1 74 ? -4.403 -13.956 0.566 1.00 85.88 74 GLY A C 1
ATOM 554 O O . GLY A 1 74 ? -3.644 -14.479 -0.242 1.00 85.88 74 GLY A O 1
ATOM 555 N N . LYS A 1 75 ? -5.329 -14.662 1.221 1.00 88.38 75 LYS A N 1
ATOM 556 C CA . LYS A 1 75 ? -5.519 -16.111 1.037 1.00 88.38 75 LYS A CA 1
ATOM 557 C C . LYS A 1 75 ? -6.042 -16.466 -0.351 1.00 88.38 75 LYS A C 1
ATOM 559 O O . LYS A 1 75 ? -5.683 -17.510 -0.884 1.00 88.38 75 LYS A O 1
ATOM 564 N N . ALA A 1 76 ? -6.883 -15.615 -0.938 1.00 85.44 76 ALA A N 1
ATOM 565 C CA . ALA A 1 76 ? -7.381 -15.810 -2.297 1.00 85.44 76 ALA A CA 1
ATOM 566 C C . ALA A 1 76 ? -6.271 -15.670 -3.356 1.00 85.44 76 ALA A C 1
ATOM 568 O O . ALA A 1 76 ? -6.445 -16.086 -4.505 1.00 85.44 76 ALA A O 1
ATOM 569 N N . ARG A 1 77 ? -5.118 -15.096 -2.991 1.00 77.81 77 ARG A N 1
ATOM 570 C CA . ARG A 1 77 ? -3.999 -14.924 -3.904 1.00 77.81 77 ARG A CA 1
ATOM 571 C C . ARG A 1 77 ? -3.189 -16.208 -4.056 1.00 77.81 77 ARG A C 1
ATOM 573 O O . ARG A 1 77 ? -2.559 -16.697 -3.126 1.00 77.81 77 ARG A O 1
ATOM 580 N N . VAL A 1 78 ? -3.108 -16.678 -5.296 1.00 75.19 78 VAL A N 1
ATOM 581 C CA . VAL A 1 78 ? -2.148 -17.705 -5.708 1.00 75.19 78 VAL A CA 1
ATOM 582 C C . VAL A 1 78 ? -0.849 -17.042 -6.188 1.00 75.19 78 VAL A C 1
ATOM 584 O O . VAL A 1 78 ? -0.863 -16.233 -7.120 1.00 75.19 78 VAL A O 1
ATOM 587 N N . GLY A 1 79 ? 0.276 -17.411 -5.570 1.00 78.19 79 GLY A N 1
ATOM 588 C CA . GLY A 1 79 ? 1.619 -16.913 -5.899 1.00 78.19 79 GLY A CA 1
ATOM 589 C C . GLY A 1 79 ? 1.984 -15.579 -5.233 1.00 78.19 79 GLY A C 1
ATOM 590 O O . GLY A 1 79 ? 1.191 -15.000 -4.497 1.00 78.19 79 GLY A O 1
ATOM 591 N N . SER A 1 80 ? 3.197 -15.092 -5.501 1.00 80.94 80 SER A N 1
ATOM 592 C CA . SER A 1 80 ? 3.734 -13.835 -4.955 1.00 80.94 80 SER A CA 1
ATOM 593 C C . SER A 1 80 ? 2.875 -12.623 -5.317 1.00 80.94 80 SER A C 1
ATOM 595 O O . SER A 1 80 ? 2.295 -12.585 -6.408 1.00 80.94 80 SER A O 1
ATOM 597 N N . GLY A 1 81 ? 2.759 -11.651 -4.407 1.00 82.12 81 GLY A N 1
ATOM 598 C CA . GLY A 1 81 ? 1.969 -10.439 -4.607 1.00 82.12 81 GLY A CA 1
ATOM 599 C C . GLY A 1 81 ? 1.921 -9.506 -3.404 1.00 82.12 81 GLY A C 1
ATOM 600 O O . GLY A 1 81 ? 2.502 -9.790 -2.361 1.00 82.12 81 GLY A O 1
ATOM 601 N N . TRP A 1 82 ? 1.167 -8.418 -3.570 1.00 83.56 82 TRP A N 1
ATOM 602 C CA . TRP A 1 82 ? 0.983 -7.369 -2.569 1.00 83.56 82 TRP A CA 1
ATOM 603 C C . TRP A 1 82 ? -0.497 -7.077 -2.348 1.00 83.56 82 TRP A C 1
ATOM 605 O O . TRP A 1 82 ? -1.290 -7.137 -3.293 1.00 83.56 82 TRP A O 1
ATOM 615 N N . ILE A 1 83 ? -0.841 -6.744 -1.106 1.00 88.12 83 ILE A N 1
ATOM 616 C CA . ILE A 1 83 ? -2.147 -6.211 -0.721 1.00 88.12 83 ILE A CA 1
ATOM 617 C C . ILE A 1 83 ? -1.932 -4.776 -0.271 1.00 88.12 83 ILE A C 1
ATOM 619 O O . ILE A 1 83 ? -1.054 -4.512 0.548 1.00 88.12 83 ILE A O 1
ATOM 623 N N . TRP A 1 84 ? -2.755 -3.877 -0.787 1.00 85.69 84 TRP A N 1
ATOM 624 C CA . TRP A 1 84 ? -2.681 -2.454 -0.506 1.00 85.69 84 TRP A CA 1
ATOM 625 C C . TRP A 1 84 ? -3.998 -1.976 0.084 1.00 85.69 84 TRP A C 1
ATOM 627 O O . TRP A 1 84 ? -5.065 -2.319 -0.422 1.00 85.69 84 TRP A O 1
ATOM 637 N N . LEU A 1 85 ? -3.915 -1.157 1.129 1.00 89.12 85 LEU A N 1
ATOM 638 C CA . LEU A 1 85 ? -5.004 -0.270 1.509 1.00 89.12 85 LEU A CA 1
ATOM 639 C C . LEU A 1 85 ? -4.823 1.025 0.716 1.00 89.12 85 LEU A C 1
ATOM 641 O O . LEU A 1 85 ? -3.830 1.725 0.905 1.00 89.12 85 LEU A O 1
ATOM 645 N N . VAL A 1 86 ? -5.754 1.314 -0.186 1.00 86.88 86 VAL A N 1
ATOM 646 C CA . VAL A 1 86 ? -5.736 2.508 -1.041 1.00 86.88 86 VAL A CA 1
ATOM 647 C C . VAL A 1 86 ? -6.883 3.434 -0.661 1.00 86.88 86 VAL A C 1
ATOM 649 O O . VAL A 1 86 ? -7.902 2.967 -0.153 1.00 86.88 86 VAL A O 1
ATOM 652 N N . SER A 1 87 ? -6.729 4.731 -0.912 1.00 83.12 87 SER A N 1
ATOM 653 C CA . SER A 1 87 ? -7.793 5.725 -0.761 1.00 83.12 87 SER A CA 1
ATOM 654 C C . SER A 1 87 ? -7.999 6.477 -2.066 1.00 83.12 87 SER A C 1
ATOM 656 O O . SER A 1 87 ? -7.015 6.834 -2.712 1.00 83.12 87 SER A O 1
ATOM 658 N N . ASP A 1 88 ? -9.244 6.772 -2.421 1.00 80.25 88 ASP A N 1
ATOM 659 C CA . ASP A 1 88 ? -9.530 7.722 -3.495 1.00 80.25 88 ASP A CA 1
ATOM 660 C C . ASP A 1 88 ? -9.342 9.185 -3.041 1.00 80.25 88 ASP A C 1
ATOM 662 O O . ASP A 1 88 ? -8.947 9.476 -1.908 1.00 80.25 88 ASP A O 1
ATOM 666 N N . HIS A 1 89 ? -9.628 10.125 -3.945 1.00 79.81 89 HIS A N 1
ATOM 667 C CA . HIS A 1 89 ? -9.540 11.564 -3.683 1.00 79.81 89 HIS A CA 1
ATOM 668 C C . HIS A 1 89 ? -10.534 12.072 -2.633 1.00 79.81 89 HIS A C 1
ATOM 670 O O . HIS A 1 89 ? -10.318 13.139 -2.059 1.00 79.81 89 HIS A O 1
ATOM 676 N N . GLU A 1 90 ? -11.615 11.334 -2.392 1.00 80.69 90 GLU A N 1
ATOM 677 C CA . GLU A 1 90 ? -12.643 11.668 -1.405 1.00 80.69 90 GLU A CA 1
ATOM 678 C C . GLU A 1 90 ? -12.323 11.053 -0.030 1.00 80.69 90 GLU A C 1
ATOM 680 O O . GLU A 1 90 ? -12.996 11.342 0.959 1.00 80.69 90 GLU A O 1
ATOM 685 N N . GLY A 1 91 ? -11.256 10.248 0.058 1.00 80.50 91 GLY A N 1
ATOM 686 C CA . GLY A 1 91 ? -10.808 9.578 1.274 1.00 80.50 91 GLY A CA 1
ATOM 687 C C . GLY A 1 91 ? -11.500 8.240 1.531 1.00 80.50 91 GLY A C 1
ATOM 688 O O . GLY A 1 91 ? -11.295 7.650 2.595 1.00 80.50 91 GLY A O 1
ATOM 689 N N . ALA A 1 92 ? -12.297 7.733 0.585 1.00 85.31 92 ALA A N 1
ATOM 690 C CA . ALA A 1 92 ? -12.881 6.406 0.705 1.00 85.31 92 ALA A CA 1
ATOM 691 C C . ALA A 1 92 ? -11.802 5.344 0.479 1.00 85.31 92 ALA A C 1
ATOM 693 O O . ALA A 1 92 ? -11.019 5.419 -0.468 1.00 85.31 92 ALA A O 1
ATOM 694 N N . VAL A 1 93 ? -11.764 4.342 1.360 1.00 89.38 93 VAL A N 1
ATOM 695 C CA . VAL A 1 93 ? -10.719 3.314 1.349 1.00 89.38 93 VAL A CA 1
ATOM 696 C C . VAL A 1 93 ? -11.166 2.017 0.680 1.00 89.38 93 VAL A C 1
ATOM 698 O O . VAL A 1 93 ? -12.340 1.634 0.724 1.00 89.38 93 VAL A O 1
ATOM 701 N N . ASN A 1 94 ? -10.212 1.306 0.083 1.00 89.31 94 ASN A N 1
ATOM 702 C CA . ASN A 1 94 ? -10.419 -0.016 -0.492 1.00 89.31 94 ASN A CA 1
ATOM 703 C C . ASN A 1 94 ? -9.184 -0.912 -0.331 1.00 89.31 94 ASN A C 1
ATOM 705 O O . ASN A 1 94 ? -8.070 -0.429 -0.145 1.00 89.31 94 ASN A O 1
ATOM 709 N N . LEU A 1 95 ? -9.391 -2.227 -0.424 1.00 87.94 95 LEU A N 1
ATOM 710 C CA . LEU A 1 95 ? -8.311 -3.206 -0.491 1.00 87.94 95 LEU A CA 1
ATOM 711 C C . LEU A 1 95 ? -8.061 -3.609 -1.944 1.00 87.94 95 LEU A C 1
ATOM 713 O O . LEU A 1 95 ? -8.973 -4.073 -2.629 1.00 87.94 95 LEU A O 1
ATOM 717 N N . GLU A 1 96 ? -6.819 -3.478 -2.395 1.00 84.44 96 GLU A N 1
ATOM 718 C CA . GLU A 1 96 ? -6.394 -3.879 -3.732 1.00 84.44 96 GLU A CA 1
ATOM 719 C C . GLU A 1 96 ? -5.332 -4.969 -3.679 1.00 84.44 96 GLU A C 1
ATOM 721 O O . GLU A 1 96 ? -4.414 -4.948 -2.861 1.00 84.44 96 GLU A O 1
ATOM 726 N N . LEU A 1 97 ? -5.451 -5.931 -4.592 1.00 77.69 97 LEU A N 1
ATOM 727 C CA . LEU A 1 97 ? -4.530 -7.047 -4.728 1.00 77.69 97 LEU A CA 1
ATOM 728 C C . LEU A 1 97 ? -3.760 -6.899 -6.036 1.00 77.69 97 LEU A C 1
ATOM 730 O O . LEU A 1 97 ? -4.332 -7.053 -7.116 1.00 77.69 97 LEU A O 1
ATOM 734 N N . THR A 1 98 ? -2.448 -6.680 -5.963 1.00 72.12 98 THR A N 1
ATOM 735 C CA . THR A 1 98 ? -1.627 -6.512 -7.167 1.00 72.12 98 THR A CA 1
ATOM 736 C C . THR A 1 98 ? -0.682 -7.675 -7.399 1.00 72.12 98 THR A C 1
ATOM 738 O O . THR A 1 98 ? -0.238 -8.382 -6.486 1.00 72.12 98 THR A O 1
ATOM 741 N N . ARG A 1 99 ? -0.390 -7.927 -8.677 1.00 63.78 99 ARG A N 1
ATOM 742 C CA . ARG A 1 99 ? 0.767 -8.740 -9.072 1.00 63.78 99 ARG A CA 1
ATOM 743 C C . ARG A 1 99 ? 2.054 -8.012 -8.736 1.00 63.78 99 ARG A C 1
ATOM 745 O O . ARG A 1 99 ? 2.018 -6.807 -8.530 1.00 63.78 99 ARG A O 1
ATOM 752 N N . ASP A 1 100 ? 3.166 -8.739 -8.719 1.00 60.38 100 ASP A N 1
ATOM 753 C CA . ASP A 1 100 ? 4.552 -8.246 -8.574 1.00 60.38 100 ASP A CA 1
ATOM 754 C C . ASP A 1 100 ? 4.967 -7.187 -9.617 1.00 60.38 100 ASP A C 1
ATOM 756 O O . ASP A 1 100 ? 6.129 -6.815 -9.743 1.00 60.38 100 ASP A O 1
ATOM 760 N N . ARG A 1 101 ? 4.003 -6.704 -10.395 1.00 52.31 101 ARG A N 1
ATOM 761 C CA . ARG A 1 101 ? 4.126 -5.631 -11.357 1.00 52.31 101 ARG A CA 1
ATOM 762 C C . ARG A 1 101 ? 3.687 -4.338 -10.686 1.00 52.31 101 ARG A C 1
ATOM 764 O O . ARG A 1 101 ? 2.820 -4.332 -9.816 1.00 52.31 101 ARG A O 1
ATOM 771 N N . ALA A 1 102 ? 4.225 -3.241 -11.189 1.00 52.78 102 ALA A N 1
ATOM 772 C CA . ALA A 1 102 ? 3.783 -1.863 -11.010 1.00 52.78 102 ALA A CA 1
ATOM 773 C C . ALA A 1 102 ? 2.297 -1.611 -11.415 1.00 52.78 102 ALA A C 1
ATOM 775 O O . ALA A 1 102 ? 1.989 -0.619 -12.058 1.00 52.78 102 ALA A O 1
ATOM 776 N N . GLY A 1 103 ? 1.354 -2.507 -11.112 1.00 52.47 103 GLY A N 1
ATOM 777 C CA . GLY A 1 103 ? -0.071 -2.336 -11.406 1.00 52.47 103 GLY A CA 1
ATOM 778 C C . GLY A 1 103 ? -0.744 -1.366 -10.438 1.00 52.47 103 GLY A C 1
ATOM 779 O O . GLY A 1 103 ? -1.575 -0.574 -10.860 1.00 52.47 103 GLY A O 1
ATOM 780 N N . TRP A 1 104 ? -0.314 -1.333 -9.168 1.00 53.44 104 TRP A N 1
ATOM 781 C CA . TRP A 1 104 ? -0.718 -0.254 -8.258 1.00 53.44 104 TRP A CA 1
ATOM 782 C C . TRP A 1 104 ? -0.160 1.088 -8.726 1.00 53.44 104 TRP A C 1
ATOM 784 O O . TRP A 1 104 ? -0.742 2.102 -8.406 1.00 53.44 104 TRP A O 1
ATOM 794 N N . ILE A 1 105 ? 0.917 1.115 -9.519 1.00 55.97 105 ILE A N 1
ATOM 795 C CA . ILE A 1 105 ? 1.448 2.338 -10.133 1.00 55.97 105 ILE A CA 1
ATOM 796 C C . ILE A 1 105 ? 0.484 2.892 -11.190 1.00 55.97 105 ILE A C 1
ATOM 798 O O . ILE A 1 105 ? 0.413 4.099 -11.355 1.00 55.97 105 ILE A O 1
ATOM 802 N N . ASP A 1 106 ? -0.354 2.077 -11.833 1.00 50.47 106 ASP A N 1
ATOM 803 C CA . ASP A 1 106 ? -1.425 2.607 -12.690 1.00 50.47 106 ASP A CA 1
ATOM 804 C C . ASP A 1 106 ? -2.514 3.330 -11.888 1.00 50.47 106 ASP A C 1
ATOM 806 O O . ASP A 1 106 ?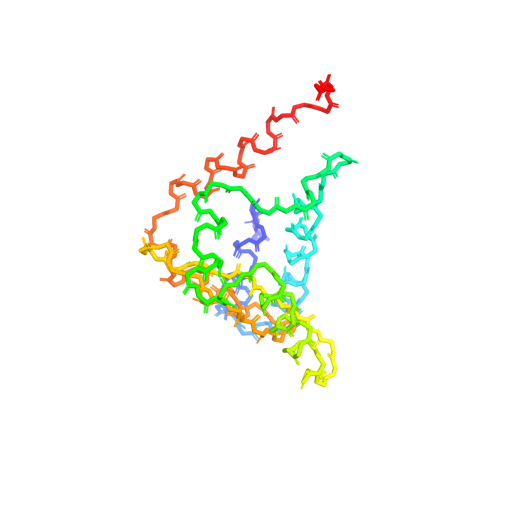 -2.941 4.413 -12.281 1.00 50.47 106 ASP A O 1
ATOM 810 N N . GLY A 1 107 ? -2.915 2.777 -10.738 1.00 49.97 107 GLY A N 1
ATOM 811 C CA . GLY A 1 107 ? -3.863 3.420 -9.818 1.00 49.97 107 GLY A CA 1
ATOM 812 C C . GLY A 1 107 ? -3.254 4.610 -9.071 1.00 49.97 107 GLY A C 1
ATOM 813 O O . GLY A 1 107 ? -3.839 5.683 -9.032 1.00 49.97 107 GLY A O 1
ATOM 814 N N . PHE A 1 108 ? -2.034 4.455 -8.567 1.00 48.62 108 PHE A N 1
ATOM 815 C CA . PHE A 1 108 ? -1.259 5.458 -7.843 1.00 48.62 108 PHE A CA 1
ATOM 816 C C . PHE A 1 108 ? -0.908 6.639 -8.746 1.00 48.62 108 PHE A C 1
ATOM 818 O O . PHE A 1 108 ? -1.199 7.764 -8.379 1.00 48.62 108 PHE A O 1
ATOM 825 N N . PHE A 1 109 ? -0.382 6.438 -9.959 1.00 44.66 109 PHE A N 1
ATOM 826 C CA . PHE A 1 109 ? -0.107 7.558 -10.873 1.00 44.66 109 PHE A CA 1
ATOM 827 C C . PHE A 1 109 ? -1.350 8.068 -11.612 1.00 44.66 109 PHE A C 1
ATOM 829 O O . PHE A 1 109 ? -1.389 9.247 -11.954 1.00 44.66 109 PHE A O 1
ATOM 836 N N . GLY A 1 110 ? -2.376 7.234 -11.817 1.00 40.97 110 GLY A N 1
ATOM 837 C CA . GLY A 1 110 ? -3.673 7.664 -12.350 1.00 40.97 110 GLY A CA 1
ATOM 838 C C . GLY A 1 110 ? -4.465 8.553 -11.383 1.00 40.97 110 GLY A C 1
ATOM 839 O O . GLY A 1 110 ? -5.189 9.437 -11.833 1.00 40.97 110 GLY A O 1
ATOM 840 N N . GLN A 1 111 ? -4.285 8.362 -10.071 1.00 39.81 111 GLN A N 1
ATOM 841 C CA . GLN A 1 111 ? -4.856 9.195 -9.003 1.00 39.81 111 GLN A CA 1
ATOM 842 C C . GLN A 1 111 ? -3.910 10.332 -8.551 1.00 39.81 111 GLN A C 1
ATOM 844 O O . GLN A 1 111 ? -4.328 11.237 -7.844 1.00 39.81 111 GLN A O 1
ATOM 849 N N . LEU A 1 112 ? -2.636 10.364 -8.961 1.00 40.47 112 LEU A N 1
ATOM 850 C CA . LEU A 1 112 ? -1.661 11.403 -8.571 1.00 40.47 112 LEU A CA 1
ATOM 851 C C . LEU A 1 112 ? -1.461 12.490 -9.639 1.00 40.47 112 LEU A C 1
ATOM 853 O O . LEU A 1 112 ? -0.335 12.913 -9.908 1.00 40.47 112 LEU A O 1
ATOM 857 N N . ALA A 1 113 ? -2.549 13.012 -10.207 1.00 33.03 113 ALA A N 1
ATOM 858 C CA . ALA A 1 113 ? -2.492 14.226 -11.030 1.00 33.03 113 ALA A CA 1
ATOM 859 C C . ALA A 1 113 ? -1.981 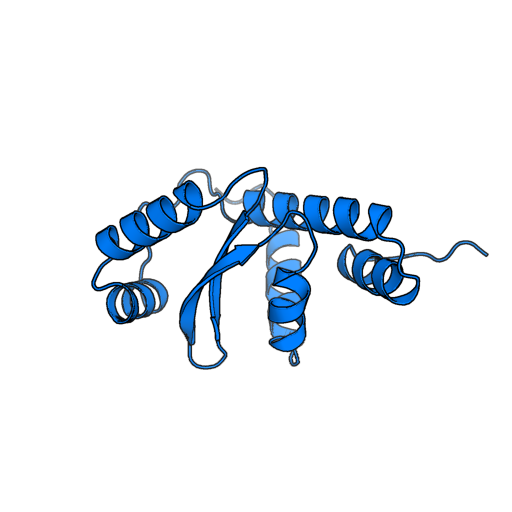15.471 -10.262 1.00 33.03 113 ALA A C 1
ATOM 861 O O . ALA A 1 113 ? -1.709 16.496 -10.884 1.00 33.03 113 ALA A O 1
ATOM 862 N N . ASP A 1 114 ? -1.797 15.390 -8.939 1.00 38.84 114 ASP A N 1
ATOM 863 C CA . ASP A 1 114 ? -1.228 16.461 -8.118 1.00 38.84 114 ASP A CA 1
ATOM 864 C C . ASP A 1 114 ? -0.024 15.965 -7.297 1.00 38.84 114 ASP A C 1
ATOM 866 O O . ASP A 1 114 ? -0.116 15.522 -6.151 1.00 38.84 114 ASP A O 1
ATOM 870 N N . TRP A 1 115 ? 1.147 16.002 -7.930 1.00 43.50 115 TRP A N 1
ATOM 871 C CA . TRP A 1 115 ? 2.415 15.502 -7.390 1.00 43.50 115 TRP A CA 1
ATOM 872 C C . TRP A 1 115 ? 3.064 16.422 -6.337 1.00 43.50 115 TRP A C 1
ATOM 874 O O . TRP A 1 115 ? 4.153 16.121 -5.846 1.00 43.50 115 TRP A O 1
ATOM 884 N N . SER A 1 116 ? 2.427 17.538 -5.963 1.00 40.81 116 SER A N 1
ATOM 885 C CA . SER A 1 116 ? 2.962 18.464 -4.955 1.00 40.81 116 SER A CA 1
ATOM 886 C C . SER A 1 116 ? 3.005 17.829 -3.557 1.00 40.81 116 SER A C 1
ATOM 888 O O . SER A 1 116 ? 4.040 17.851 -2.895 1.00 40.81 116 SER A O 1
ATOM 890 N N . MET A 1 117 ? 1.926 17.162 -3.140 1.00 38.06 117 MET A N 1
ATOM 891 C CA . MET A 1 117 ? 1.795 16.591 -1.794 1.00 38.06 117 MET A CA 1
ATOM 892 C C . MET A 1 117 ? 2.630 15.326 -1.552 1.00 38.06 117 MET A C 1
ATOM 894 O O . MET A 1 117 ? 3.139 15.125 -0.447 1.00 38.06 117 MET A O 1
ATOM 898 N N . ALA A 1 118 ? 2.757 14.450 -2.554 1.00 41.44 118 ALA A N 1
ATOM 899 C CA . ALA A 1 118 ? 3.509 13.198 -2.421 1.00 41.44 118 ALA A CA 1
ATOM 900 C C . ALA A 1 118 ? 5.022 13.454 -2.348 1.00 41.44 118 ALA A C 1
ATOM 902 O O . ALA A 1 118 ? 5.715 12.838 -1.538 1.00 41.44 118 ALA A O 1
ATOM 903 N N . LYS A 1 119 ? 5.512 14.423 -3.134 1.00 41.38 119 LYS A N 1
ATOM 904 C CA . LYS A 1 119 ? 6.894 14.901 -3.072 1.00 41.38 119 LYS A CA 1
ATOM 905 C C . LYS A 1 119 ? 7.219 15.473 -1.692 1.00 41.38 119 LYS A C 1
ATOM 907 O O . LYS A 1 119 ? 8.200 15.045 -1.099 1.00 41.38 119 LYS A O 1
ATOM 912 N N . THR A 1 120 ? 6.361 16.341 -1.148 1.00 45.47 120 THR A N 1
ATOM 913 C CA . THR A 1 120 ? 6.553 16.911 0.195 1.00 45.47 120 THR A CA 1
ATOM 914 C C . THR A 1 120 ? 6.677 15.824 1.256 1.00 45.47 120 THR A C 1
ATOM 916 O O . THR A 1 120 ? 7.626 15.841 2.018 1.00 45.47 120 THR A O 1
ATOM 919 N N . ARG A 1 121 ? 5.804 14.810 1.270 1.00 46.28 121 ARG A N 1
ATOM 920 C CA . ARG A 1 121 ? 5.887 13.740 2.282 1.00 46.28 121 ARG A CA 1
ATOM 921 C C . ARG A 1 121 ? 7.100 12.822 2.116 1.00 46.28 121 ARG A C 1
ATOM 923 O O . ARG A 1 121 ? 7.630 12.344 3.114 1.00 46.28 121 ARG A O 1
ATOM 930 N N . TYR A 1 122 ? 7.533 12.569 0.883 1.00 44.53 122 TYR A N 1
ATOM 931 C CA . TYR A 1 122 ? 8.730 11.773 0.610 1.00 44.53 122 TYR A CA 1
ATOM 932 C C . TYR A 1 122 ? 10.016 12.536 0.975 1.00 44.53 122 TYR A C 1
ATOM 934 O O . TYR A 1 122 ? 10.906 11.976 1.610 1.00 44.53 122 TYR A O 1
ATOM 942 N N . GLU A 1 123 ? 10.092 13.827 0.648 1.00 47.47 123 GLU A N 1
ATOM 943 C CA . GLU A 1 123 ? 11.218 14.702 1.003 1.00 47.47 123 GLU A CA 1
ATOM 944 C C . GLU A 1 123 ? 11.243 15.033 2.508 1.00 47.47 123 GLU A C 1
ATOM 946 O O . GLU A 1 123 ? 12.312 15.040 3.117 1.00 47.47 123 GLU A O 1
ATOM 951 N N . ASP A 1 124 ? 10.084 15.198 3.150 1.00 49.56 124 ASP A N 1
ATOM 952 C CA . ASP A 1 124 ? 9.952 15.352 4.608 1.00 49.56 124 ASP A CA 1
ATOM 953 C C . ASP A 1 124 ? 10.319 14.061 5.355 1.00 49.56 124 ASP A C 1
ATOM 955 O O . ASP A 1 124 ? 10.831 14.101 6.474 1.00 49.56 124 ASP A O 1
ATOM 959 N N . GLY A 1 125 ? 10.062 12.900 4.744 1.00 48.53 125 GLY A N 1
ATOM 960 C CA . GLY A 1 125 ? 10.456 11.596 5.274 1.00 48.53 125 GLY A CA 1
ATOM 961 C C . GLY A 1 125 ? 11.959 11.333 5.160 1.00 48.53 125 GLY A C 1
ATOM 962 O O . GLY A 1 125 ? 12.531 10.705 6.044 1.00 48.53 125 GLY A O 1
ATOM 963 N N . LEU A 1 126 ? 12.606 11.843 4.106 1.00 43.81 126 LEU A N 1
ATOM 964 C CA . LEU A 1 126 ? 14.056 11.732 3.893 1.00 43.81 126 LEU A CA 1
ATOM 965 C C . LEU A 1 126 ? 14.876 12.800 4.631 1.00 43.81 126 LEU A C 1
ATOM 967 O O . LEU A 1 126 ? 16.064 12.591 4.855 1.00 43.81 126 LEU A O 1
ATOM 971 N N . SER A 1 127 ? 14.275 13.938 4.994 1.00 45.38 127 SER A N 1
ATOM 972 C CA . SER A 1 127 ? 14.954 15.038 5.704 1.00 45.38 127 SER A CA 1
ATOM 973 C C . SER A 1 127 ? 14.909 14.925 7.230 1.00 45.38 127 SER A C 1
ATOM 975 O O . SER A 1 127 ? 15.555 15.711 7.924 1.00 45.38 127 SER A O 1
ATOM 977 N N . ARG A 1 128 ? 14.187 13.941 7.777 1.00 45.22 128 ARG A N 1
ATOM 978 C CA . ARG A 1 128 ? 14.282 13.592 9.195 1.00 45.22 128 ARG A CA 1
ATOM 979 C C . ARG A 1 128 ? 15.548 12.765 9.424 1.00 45.22 128 ARG A C 1
ATOM 981 O O . ARG A 1 128 ? 15.565 11.564 9.172 1.00 45.22 128 ARG A O 1
ATOM 988 N N . GLU A 1 129 ? 16.603 13.440 9.877 1.00 38.97 129 GLU A N 1
ATOM 989 C CA . GLU A 1 129 ? 17.834 12.816 10.381 1.00 38.97 129 GLU A CA 1
ATOM 990 C C . GLU A 1 129 ? 17.516 11.732 11.442 1.00 38.97 129 GLU A C 1
ATOM 992 O O . GLU A 1 129 ? 16.537 11.888 12.183 1.00 38.97 129 GLU A O 1
ATOM 997 N N . PRO A 1 130 ? 18.327 10.660 11.564 1.00 43.56 130 PRO A N 1
ATOM 998 C CA . PRO A 1 130 ? 18.034 9.467 12.377 1.00 43.56 130 PRO A CA 1
ATOM 999 C C . PRO A 1 130 ? 17.986 9.672 13.904 1.00 43.56 130 PRO A C 1
ATOM 1001 O O . PRO A 1 130 ? 17.872 8.693 14.643 1.00 43.56 130 PRO A O 1
ATOM 1004 N N . ASP A 1 131 ? 18.059 10.910 14.393 1.00 38.19 131 ASP A N 1
ATOM 1005 C CA . ASP A 1 131 ? 18.458 11.208 15.773 1.00 38.19 131 ASP A CA 1
ATOM 1006 C C . ASP A 1 131 ? 17.325 11.760 16.660 1.00 38.19 131 ASP A C 1
ATOM 1008 O O . ASP A 1 131 ? 17.568 12.169 17.796 1.00 38.19 131 ASP A O 1
ATOM 1012 N N . ALA A 1 132 ? 16.074 11.763 16.197 1.00 33.47 132 ALA A N 1
ATOM 1013 C CA . ALA A 1 132 ? 14.932 12.137 17.033 1.00 33.47 132 ALA A CA 1
ATOM 1014 C C . ALA A 1 132 ? 14.169 10.890 17.508 1.00 33.47 132 ALA A C 1
ATOM 1016 O O . ALA A 1 132 ? 13.292 10.383 16.807 1.00 33.47 132 ALA A O 1
ATOM 1017 N N . VAL A 1 133 ? 14.553 10.413 18.699 1.00 36.12 133 VAL A N 1
ATOM 1018 C CA . VAL A 1 133 ? 13.776 9.502 19.565 1.00 36.12 133 VAL A CA 1
ATOM 1019 C C . VAL A 1 133 ? 12.426 10.119 19.922 1.00 36.12 133 VAL A C 1
ATOM 1021 O O . VAL A 1 133 ? 12.403 11.338 20.213 1.00 36.12 133 VAL A O 1
#

Foldseek 3Di:
DDDDDPDLVVQLVVCVVVVVQVSQLVSLLVVVVVVVVVVDDPPDDPDDDDLLQVLCCVVQVGPVSVVVVQVVLVVVDDDDWDWDFDAAPVRHTDIDIDDSGCPVVCVVVVRPPPCPVVVCVVVVVVPPDPPDD

Radius of gyration: 16.76 Å; chains: 1; bounding box: 43×36×44 Å

Sequence (133 aa):
MAKKFETAVEVISFARSIEAHGLLEQAGQALNHAFFWTCHQAAGLTRPEGSLEIAINGKFGDFAGFTDAAIALGKARVGSGWIWLVSDHEGAVNLELTRDRAGWIDGFFGQLADWSMAKTRYEDGLSREPDAV

Secondary structure (DSSP, 8-state):
-PPP-SSHHHHHHHHHHTT-HHHHHHHHHHHHHHHHHHT--TT--SS--HHHHHHHHHHHSSHHHHHHHHHHHHHT--SS-EEEEEE-TT--EEEEEE-SSTHHHHHHHHH-S-THHHHHHHHHHHSS-TT--